Protein AF-F8WAX1-F1 (afdb_monomer)

Radius of gyration: 11.11 Å; Cα contacts (8 Å, |Δi|>4): 42; chains: 1; bounding box: 28×16×27 Å

Solvent-accessible surface area (backbone atoms only — not comparable to full-atom values): 2562 Å² total; per-residue (Å²): 135,66,73,87,47,45,45,82,73,47,77,78,49,76,54,100,91,44,74,44,65,45,55,36,36,71,88,71,74,53,60,80,74,81,77,79,128

pLDDT: mean 74.23, std 12.72, range [42.12, 88.94]

Foldseek 3Di:
DDPVQKDFDAWDDADPVGTDTDIAGNVPRDDPPPPDD

Nearest PDB structures (foldseek):
  6sgd-assembly1_A  TM=8.766E-01  e=8.228E-02  Homo sapiens
  4afe-assembly1_A  TM=8.513E-01  e=1.369E-01  Homo sapiens
  2jed-assembly2_B  TM=8.476E-01  e=1.285E-01  Homo sapiens
  4eoj-assembly2_C  TM=8.932E-01  e=3.133E-01  Homo sapiens
  2w1e-assembly1_A  TM=8.287E-01  e=2.429E-01  Homo sapiens

Sequence (37 aa):
MPLAAYCYLRVVGKGSYGEVTLVKHRRDGKQPRAASC

Mean predicted aligned error: 8.35 Å

Structure (mmCIF, N/CA/C/O backbone):
data_AF-F8WAX1-F1
#
_entry.id   AF-F8WAX1-F1
#
loop_
_atom_site.group_PDB
_atom_site.id
_atom_site.type_symbol
_atom_site.label_atom_id
_atom_site.label_alt_id
_atom_site.label_comp_id
_atom_site.label_asym_id
_atom_site.label_entity_id
_atom_site.label_seq_id
_atom_site.pdbx_PDB_ins_code
_atom_site.Cartn_x
_atom_site.Cartn_y
_atom_site.Cartn_z
_atom_site.occupancy
_atom_site.B_iso_or_equiv
_atom_site.auth_seq_id
_atom_site.auth_comp_id
_atom_site.auth_asym_id
_atom_site.auth_atom_id
_atom_site.pdbx_PDB_model_num
ATOM 1 N N . MET A 1 1 ? -6.143 -10.571 8.701 1.00 58.19 1 MET A N 1
ATOM 2 C CA . MET A 1 1 ? -6.605 -9.166 8.607 1.00 58.19 1 MET A CA 1
ATOM 3 C C . MET A 1 1 ? -7.590 -9.065 7.447 1.00 58.19 1 MET A C 1
ATOM 5 O O . MET A 1 1 ? -7.189 -9.400 6.341 1.00 58.19 1 MET A O 1
ATOM 9 N N . PRO A 1 2 ? -8.867 -8.708 7.666 1.00 74.44 2 PRO A N 1
ATOM 10 C CA . PRO A 1 2 ? -9.846 -8.633 6.583 1.00 74.44 2 PRO A CA 1
ATOM 11 C C . PRO A 1 2 ? -9.589 -7.410 5.694 1.00 74.44 2 PRO A C 1
ATOM 13 O O . PRO A 1 2 ? -9.394 -6.307 6.201 1.00 74.44 2 PRO A O 1
ATOM 16 N N . LEU A 1 3 ? -9.646 -7.591 4.372 1.00 68.75 3 LEU A N 1
ATOM 17 C CA . LEU A 1 3 ? -9.472 -6.508 3.394 1.00 68.75 3 LEU A CA 1
ATOM 18 C C . LEU A 1 3 ? -10.504 -5.378 3.591 1.00 68.75 3 LEU A C 1
ATOM 20 O O . LEU A 1 3 ? -10.191 -4.210 3.401 1.00 68.75 3 LEU A O 1
ATOM 24 N N . ALA A 1 4 ? -11.695 -5.715 4.103 1.00 73.44 4 ALA A N 1
ATOM 25 C CA . ALA A 1 4 ? -12.752 -4.767 4.472 1.00 73.44 4 ALA A CA 1
ATOM 26 C C . ALA A 1 4 ? -12.371 -3.782 5.601 1.00 73.44 4 ALA A C 1
ATOM 28 O O . ALA A 1 4 ? -13.076 -2.799 5.834 1.00 73.44 4 ALA A O 1
ATOM 29 N N . ALA A 1 5 ? -11.270 -4.030 6.320 1.00 74.38 5 ALA A N 1
ATOM 30 C CA . ALA A 1 5 ? -10.734 -3.099 7.310 1.00 74.38 5 ALA A CA 1
ATOM 31 C C . ALA A 1 5 ? -9.870 -1.986 6.688 1.00 74.38 5 ALA A C 1
ATOM 33 O O . ALA A 1 5 ? -9.431 -1.093 7.414 1.00 74.38 5 ALA A O 1
ATOM 34 N N . TYR A 1 6 ? -9.631 -2.014 5.374 1.00 77.00 6 TYR A N 1
ATOM 35 C CA . TYR A 1 6 ? -8.822 -1.031 4.663 1.00 77.00 6 TYR A CA 1
ATOM 36 C C . TYR A 1 6 ? -9.677 -0.209 3.697 1.00 77.00 6 TYR A C 1
ATOM 38 O O . TYR A 1 6 ? -10.458 -0.746 2.919 1.00 77.00 6 TYR A O 1
ATOM 46 N N . CYS A 1 7 ? -9.502 1.111 3.731 1.00 82.31 7 CYS A N 1
ATOM 47 C CA . CYS A 1 7 ? -10.052 2.022 2.735 1.00 82.31 7 CYS A CA 1
ATOM 48 C C . CYS A 1 7 ? -8.970 2.344 1.702 1.00 82.31 7 CYS A C 1
ATOM 50 O O . CYS A 1 7 ? -7.906 2.854 2.066 1.00 82.31 7 CYS A O 1
ATOM 52 N N . TYR A 1 8 ? -9.239 2.073 0.428 1.00 81.62 8 TYR A N 1
ATOM 53 C CA . TYR A 1 8 ? -8.375 2.482 -0.678 1.00 81.62 8 TYR A CA 1
ATOM 54 C C . TYR A 1 8 ? -8.402 4.005 -0.822 1.00 81.62 8 TYR A C 1
ATOM 56 O O . TYR A 1 8 ? -9.476 4.600 -0.858 1.00 81.62 8 TYR A O 1
ATOM 64 N N . LEU A 1 9 ? -7.227 4.640 -0.857 1.00 82.50 9 LEU A N 1
ATOM 65 C CA . LEU A 1 9 ? -7.110 6.093 -0.995 1.00 82.50 9 LEU A CA 1
ATOM 66 C C . LEU A 1 9 ? -6.746 6.484 -2.424 1.00 82.50 9 LEU A C 1
ATOM 68 O O . LEU A 1 9 ? -7.497 7.191 -3.085 1.00 82.50 9 LEU A O 1
ATOM 72 N N . ARG A 1 10 ? -5.562 6.070 -2.884 1.00 84.75 10 ARG A N 1
ATOM 73 C CA . ARG A 1 10 ? -5.029 6.444 -4.198 1.00 84.75 10 ARG A CA 1
ATOM 74 C C . ARG A 1 10 ? -3.891 5.538 -4.627 1.00 84.75 10 ARG A C 1
ATOM 76 O O . ARG A 1 10 ? -3.198 4.962 -3.793 1.00 84.75 10 ARG A O 1
ATOM 83 N N . VAL A 1 11 ? -3.638 5.504 -5.925 1.00 84.00 11 VAL A N 1
ATOM 84 C CA . VAL A 1 11 ? -2.456 4.868 -6.508 1.00 84.00 11 VAL A CA 1
ATOM 85 C C . VAL A 1 11 ? -1.232 5.749 -6.277 1.00 84.00 11 VAL A C 1
ATOM 87 O O . VAL A 1 11 ? -1.297 6.967 -6.478 1.00 84.00 11 VAL A O 1
ATOM 90 N N . VAL A 1 12 ? -0.131 5.145 -5.829 1.00 87.38 12 VAL A N 1
ATOM 91 C CA . VAL A 1 12 ? 1.148 5.837 -5.578 1.00 87.38 12 VAL A CA 1
ATOM 92 C C . VAL A 1 12 ? 2.265 5.396 -6.514 1.00 87.38 12 VAL A C 1
ATOM 94 O O . VAL A 1 12 ? 3.246 6.115 -6.658 1.00 87.38 12 VAL A O 1
ATOM 97 N N . GLY A 1 13 ? 2.110 4.265 -7.198 1.00 86.06 13 GLY A N 1
ATOM 98 C CA . GLY A 1 13 ? 3.077 3.812 -8.187 1.00 86.06 13 GLY A CA 1
ATOM 99 C C . GLY A 1 13 ? 2.556 2.635 -8.996 1.00 86.06 13 GLY A C 1
ATOM 100 O O . GLY A 1 13 ? 1.686 1.892 -8.543 1.00 86.06 13 GLY A O 1
ATOM 101 N N . LYS A 1 14 ? 3.102 2.471 -10.198 1.00 86.75 14 LYS 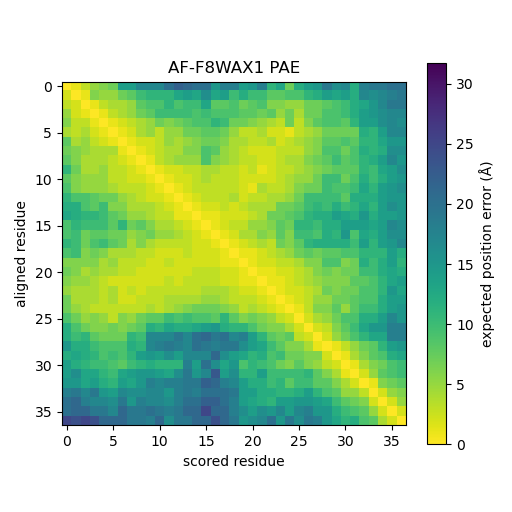A N 1
ATOM 102 C CA . LYS A 1 14 ? 2.901 1.293 -11.044 1.00 86.75 14 LYS A CA 1
ATOM 103 C C . LYS A 1 14 ? 4.265 0.700 -11.345 1.00 86.75 14 LYS A C 1
ATOM 105 O O . LYS A 1 14 ? 5.125 1.391 -11.882 1.00 86.75 14 LYS A O 1
ATOM 110 N N . GLY A 1 15 ? 4.457 -0.551 -10.951 1.00 85.12 15 GLY A N 1
ATOM 111 C CA . GLY A 1 15 ? 5.661 -1.318 -11.231 1.00 85.12 15 GLY A CA 1
ATOM 112 C C . GLY A 1 15 ? 5.369 -2.471 -12.179 1.00 85.12 15 GLY A C 1
ATOM 113 O O . GLY 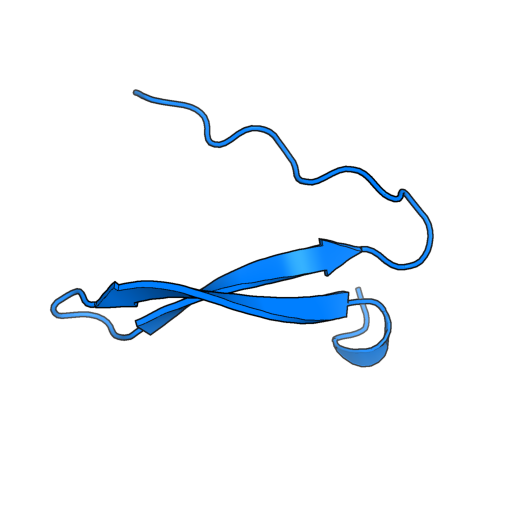A 1 15 ? 4.218 -2.792 -12.473 1.00 85.12 15 GLY A O 1
ATOM 114 N N . SER A 1 16 ? 6.429 -3.145 -12.604 1.00 86.50 16 SER A N 1
ATOM 115 C CA . SER A 1 16 ? 6.370 -4.369 -13.412 1.00 86.50 16 SER A CA 1
ATOM 116 C C . SER A 1 16 ? 5.566 -5.501 -12.756 1.00 86.50 16 SER A C 1
ATOM 118 O O . 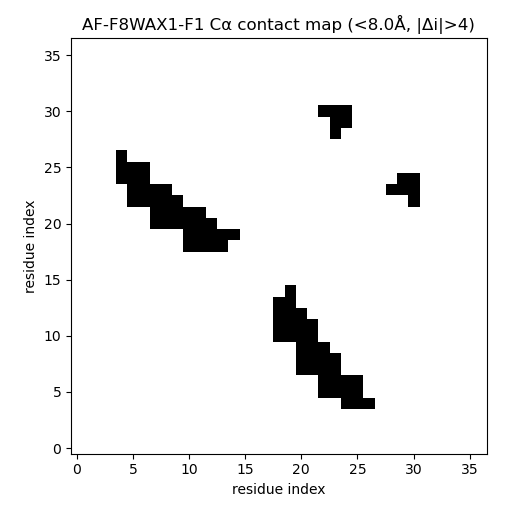SER A 1 16 ? 5.052 -6.366 -13.455 1.00 86.50 16 SER A O 1
ATOM 120 N N . TYR A 1 17 ? 5.411 -5.466 -11.431 1.00 82.38 17 TYR A N 1
ATOM 121 C CA . TYR A 1 17 ? 4.652 -6.445 -10.648 1.00 82.38 17 TYR A CA 1
ATOM 122 C C . TYR A 1 17 ? 3.220 -6.002 -10.312 1.00 82.38 17 TYR A C 1
ATOM 124 O O . TYR A 1 17 ? 2.509 -6.717 -9.610 1.00 82.38 17 TYR A O 1
ATOM 132 N N . GLY A 1 18 ? 2.787 -4.836 -10.800 1.00 85.94 18 GLY A N 1
ATOM 133 C CA . GLY A 1 18 ? 1.434 -4.325 -10.602 1.00 85.94 18 GLY A CA 1
ATOM 134 C C . GLY A 1 18 ? 1.370 -2.944 -9.956 1.00 85.94 18 GLY A C 1
ATOM 135 O O . GLY A 1 18 ? 2.356 -2.212 -9.841 1.00 85.94 18 GLY A O 1
ATOM 136 N N . GLU A 1 19 ? 0.154 -2.565 -9.579 1.00 88.94 19 GLU A N 1
ATOM 137 C CA . GLU A 1 19 ? -0.156 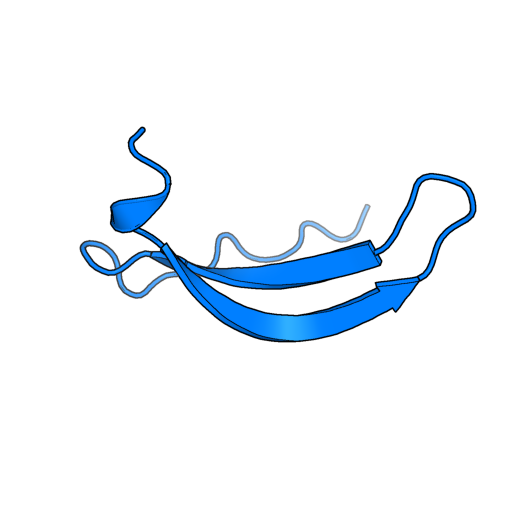-1.256 -9.017 1.00 88.94 19 GLU A CA 1
ATOM 138 C C . GLU A 1 19 ? 0.004 -1.252 -7.492 1.00 88.94 19 GLU A C 1
ATOM 140 O O . GLU A 1 19 ? -0.487 -2.139 -6.796 1.00 88.94 19 GLU A O 1
ATOM 145 N N . VAL A 1 20 ? 0.672 -0.226 -6.964 1.00 87.50 20 VAL A N 1
ATOM 146 C CA . VAL A 1 20 ? 0.785 0.013 -5.526 1.00 87.50 20 VAL A CA 1
ATOM 147 C C . VAL A 1 20 ? -0.248 1.057 -5.132 1.00 87.50 20 VAL A C 1
ATOM 149 O O . VAL A 1 20 ? -0.153 2.235 -5.501 1.00 87.50 20 VAL A O 1
ATOM 152 N N . THR A 1 21 ? -1.234 0.625 -4.352 1.00 85.94 21 THR A N 1
ATOM 153 C CA . THR A 1 21 ? -2.294 1.492 -3.843 1.00 85.94 21 THR A CA 1
ATOM 154 C C . THR A 1 21 ? -2.068 1.798 -2.374 1.00 85.94 21 THR A C 1
ATOM 156 O O . THR A 1 21 ? -1.886 0.921 -1.532 1.00 85.94 21 THR A O 1
ATOM 159 N N . LEU A 1 22 ? -2.133 3.080 -2.056 1.00 83.44 22 LEU A N 1
ATOM 160 C CA . LEU A 1 22 ? -2.118 3.568 -0.701 1.00 83.44 22 LEU A CA 1
ATOM 161 C C . LEU A 1 22 ? -3.473 3.273 -0.044 1.00 83.44 22 LEU A C 1
ATOM 163 O O . LEU A 1 22 ? -4.515 3.736 -0.516 1.00 83.44 22 LEU A O 1
ATOM 167 N N . VAL A 1 23 ? -3.456 2.527 1.059 1.00 83.62 23 VAL A N 1
ATOM 168 C CA . VAL A 1 23 ? -4.654 2.186 1.838 1.0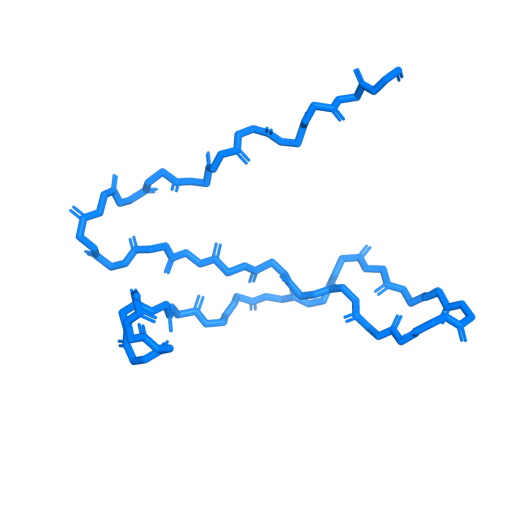0 83.62 23 VAL A CA 1
ATOM 169 C C . VAL A 1 23 ? -4.578 2.772 3.248 1.00 83.62 23 VAL A C 1
ATOM 171 O O . VAL A 1 23 ? -3.492 3.013 3.781 1.00 83.62 23 VAL A O 1
ATOM 174 N N . LYS A 1 24 ? -5.733 3.022 3.866 1.00 78.88 24 LYS A N 1
ATOM 175 C CA . LYS A 1 24 ? -5.852 3.446 5.267 1.00 78.88 24 LYS A CA 1
ATOM 176 C C . LYS A 1 24 ? -6.551 2.367 6.076 1.00 78.88 24 LYS A C 1
ATOM 178 O O . LYS A 1 24 ? -7.654 1.959 5.725 1.00 78.88 24 LYS A O 1
ATOM 183 N N . HIS A 1 25 ? -5.939 1.939 7.177 1.00 81.56 25 HIS A N 1
ATOM 184 C CA . HIS A 1 25 ? -6.593 1.021 8.103 1.00 81.56 25 HIS A CA 1
ATOM 185 C C . HIS A 1 25 ? -7.667 1.762 8.908 1.00 81.56 25 HIS A C 1
ATOM 187 O O . HIS A 1 25 ? -7.400 2.795 9.528 1.00 81.56 25 HIS A O 1
ATOM 193 N N . ARG A 1 26 ? -8.889 1.231 8.904 1.00 71.44 26 ARG A N 1
ATOM 194 C CA . ARG A 1 26 ? -10.075 1.874 9.481 1.00 71.44 26 ARG A CA 1
ATOM 195 C C . ARG A 1 26 ? -10.057 1.900 11.012 1.00 71.44 26 ARG A C 1
ATOM 197 O O . ARG A 1 26 ? -10.676 2.782 11.590 1.00 71.44 26 ARG A O 1
ATOM 204 N N . ARG A 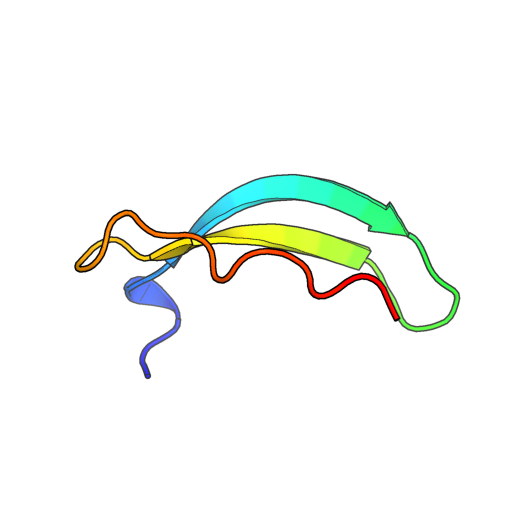1 27 ? -9.343 0.964 11.655 1.00 72.94 27 ARG A N 1
ATOM 205 C CA . ARG A 1 27 ? -9.242 0.875 13.126 1.00 72.94 27 ARG A CA 1
ATOM 206 C C . ARG A 1 27 ? -8.058 1.638 13.722 1.00 72.94 27 ARG A C 1
ATOM 208 O O . ARG A 1 27 ? -8.187 2.142 14.825 1.00 72.94 27 ARG A O 1
ATOM 215 N N . ASP A 1 28 ? -6.951 1.764 12.990 1.00 67.12 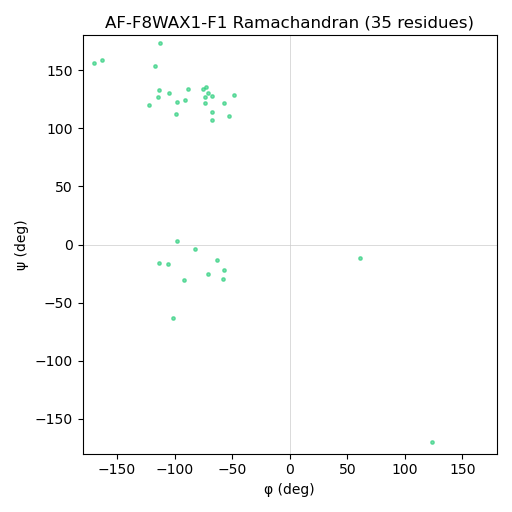28 ASP A N 1
ATOM 216 C CA . ASP A 1 28 ? -5.723 2.380 13.525 1.00 67.12 28 ASP A CA 1
ATOM 217 C C . ASP A 1 28 ? -5.446 3.782 12.993 1.00 67.12 28 ASP A C 1
ATOM 219 O O . ASP A 1 28 ? -4.599 4.486 13.538 1.00 67.12 28 ASP A O 1
ATOM 223 N N . GLY A 1 29 ? -6.084 4.194 11.892 1.00 59.94 29 GLY A N 1
ATOM 224 C CA . GLY A 1 29 ? -5.842 5.491 11.251 1.00 59.94 29 GLY A CA 1
ATOM 225 C C . GLY A 1 29 ? -4.409 5.711 10.735 1.00 59.94 29 GLY A C 1
ATOM 226 O O . GLY A 1 29 ? -4.188 6.653 9.977 1.00 59.94 29 GLY A O 1
ATOM 227 N N . LYS A 1 30 ? -3.457 4.845 11.097 1.00 63.88 30 LYS A N 1
ATOM 228 C CA . LYS A 1 30 ? -2.043 4.899 10.749 1.00 63.88 30 LYS A CA 1
ATOM 229 C C . LYS A 1 30 ? -1.788 4.116 9.472 1.00 63.88 30 LYS A C 1
ATOM 231 O O . LYS A 1 30 ? -2.073 2.923 9.384 1.00 63.88 30 LYS A O 1
ATOM 236 N N . GLN A 1 31 ? -1.196 4.790 8.496 1.00 65.06 31 GLN A N 1
ATOM 237 C CA . GLN A 1 31 ? -0.345 4.100 7.539 1.00 65.06 31 GLN A CA 1
ATOM 238 C C . GLN A 1 31 ? 0.935 3.691 8.261 1.00 65.06 31 GLN A C 1
ATOM 240 O O . GLN A 1 31 ? 1.533 4.549 8.920 1.00 65.06 31 GLN A O 1
ATOM 245 N N . PRO A 1 32 ? 1.384 2.429 8.159 1.00 61.00 32 PRO A N 1
ATOM 246 C CA . PRO A 1 32 ? 2.772 2.140 8.473 1.00 61.00 32 PRO A CA 1
ATOM 247 C C . PRO A 1 32 ? 3.612 3.031 7.552 1.00 61.00 32 PRO A C 1
ATOM 249 O O . PRO A 1 32 ? 3.410 3.024 6.336 1.00 61.00 32 PRO A O 1
ATOM 252 N N . ARG A 1 33 ? 4.465 3.887 8.139 1.00 56.03 33 ARG A N 1
ATOM 253 C CA . ARG A 1 33 ? 5.390 4.736 7.373 1.00 56.03 33 ARG A CA 1
ATOM 254 C C . ARG A 1 33 ? 6.078 3.837 6.356 1.00 56.03 33 ARG A C 1
ATOM 256 O O . ARG A 1 33 ? 6.594 2.789 6.737 1.00 56.03 33 ARG A O 1
ATOM 263 N N . ALA A 1 34 ? 6.063 4.247 5.090 1.00 58.47 34 ALA A N 1
ATOM 264 C CA . ALA A 1 34 ? 6.923 3.641 4.092 1.00 58.47 34 ALA A CA 1
ATOM 265 C C . ALA A 1 34 ? 8.350 3.703 4.651 1.00 58.47 34 ALA A C 1
ATOM 267 O O . ALA A 1 34 ? 8.890 4.791 4.863 1.00 58.47 34 ALA A O 1
ATOM 268 N N . ALA A 1 35 ? 8.904 2.546 5.002 1.00 52.06 35 ALA A N 1
ATOM 269 C CA . ALA A 1 35 ? 10.316 2.444 5.292 1.00 52.06 35 ALA A CA 1
ATOM 270 C C . ALA A 1 35 ? 11.021 2.694 3.958 1.00 52.06 35 ALA A C 1
ATOM 272 O O . ALA A 1 35 ? 10.9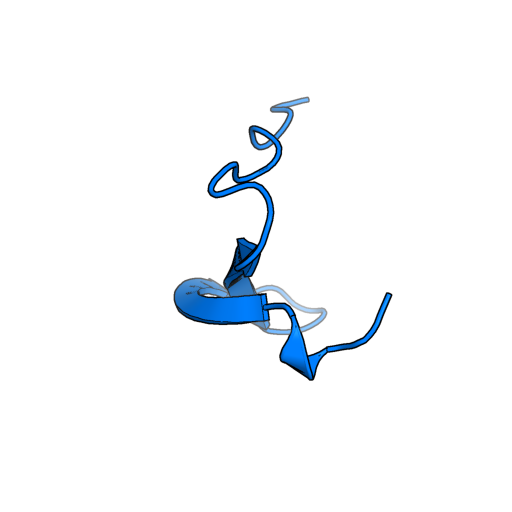27 1.875 3.046 1.00 52.06 35 ALA A O 1
ATOM 273 N N . SER A 1 36 ? 11.636 3.870 3.822 1.00 45.19 36 SER A N 1
ATOM 274 C CA . SER A 1 36 ? 12.682 4.048 2.824 1.00 45.19 36 SER A CA 1
ATOM 275 C C . SER A 1 36 ? 13.842 3.190 3.297 1.00 45.19 36 SER A C 1
ATOM 277 O O . SER A 1 36 ? 14.375 3.437 4.381 1.00 45.19 36 SER A O 1
ATOM 279 N N . CYS A 1 37 ? 14.162 2.157 2.526 1.00 42.12 37 CYS A N 1
ATOM 280 C CA . CYS A 1 37 ? 15.512 1.616 2.528 1.00 42.12 37 CYS A CA 1
ATOM 281 C C . CYS A 1 37 ? 16.483 2.682 2.006 1.00 42.12 37 CYS A C 1
ATOM 283 O O . 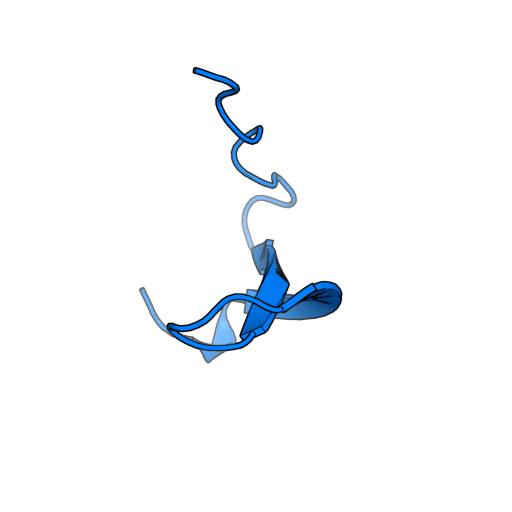CYS A 1 37 ? 16.018 3.584 1.263 1.00 42.12 37 CYS A O 1
#

InterPro domains:
  IPR011009 Protein kinase-like domain superfamily [SSF56112] (5-30)

Secondary structure (DSSP, 8-state):
--GGGEEEEEEEEEETTEEEEEEEETTT-PPPP----

Organism: Homo sapiens (NCBI:txid9606)